Protein AF-A0A7Y2JPH5-F1 (afdb_monomer)

Mean predicted aligned error: 3.46 Å

Secondary structure (DSSP, 8-state):
---SS-SS-EEHHHHHHHHHTTS-TTTSGGGTTHHHHHHHHHHHHHHTTSEEEE--SS-EEEE-

Radius of gyration: 11.67 Å; Cα contacts (8 Å, |Δi|>4): 71; chains: 1; bounding box: 28×23×31 Å

Nearest PDB structures (foldseek):
  4esf-assembly1_A-2  TM=6.860E-01  e=3.760E-02  Bacillus cereus ATCC 10987
  3irq-assembly1_D  TM=7.339E-01  e=8.834E-02  Homo sapiens
  3cdh-assembly1_B  TM=7.947E-01  e=2.527E-01  Ruegeria pomeroyi DSS-3
  5zuo-assembly1_C  TM=6.930E-01  e=1.596E-01  Homo sapiens
  6d57-assembly1_A  TM=7.443E-01  e=4.003E-01  Campylobacter jejuni

Structure (mmCIF, N/CA/C/O backbone):
data_AF-A0A7Y2JPH5-F1
#
_entry.id   AF-A0A7Y2JPH5-F1
#
loop_
_atom_site.group_PDB
_atom_site.id
_atom_site.type_symbol
_atom_site.label_atom_id
_atom_site.label_alt_id
_atom_site.label_comp_id
_atom_site.label_asym_id
_atom_site.label_entity_id
_atom_site.label_seq_id
_atom_site.pdbx_PDB_ins_code
_atom_site.Cartn_x
_atom_site.Cartn_y
_atom_site.Cartn_z
_atom_site.occupancy
_atom_site.B_iso_or_equiv
_atom_site.auth_seq_id
_atom_site.auth_comp_id
_atom_site.auth_asym_id
_atom_site.auth_atom_id
_atom_site.pdbx_PDB_model_num
ATOM 1 N N . MET A 1 1 ? -2.764 -14.757 -3.782 1.00 45.88 1 MET A N 1
ATOM 2 C CA . MET A 1 1 ? -3.071 -13.530 -4.553 1.00 45.88 1 MET A CA 1
ATOM 3 C C . MET A 1 1 ? -2.557 -12.340 -3.759 1.00 45.88 1 MET A C 1
ATOM 5 O O . MET A 1 1 ? -2.604 -12.428 -2.541 1.00 45.88 1 MET A O 1
ATOM 9 N N . LEU A 1 2 ? -1.921 -11.371 -4.432 1.00 54.19 2 LEU A N 1
ATOM 10 C CA . LEU A 1 2 ? -0.801 -10.549 -3.928 1.00 54.19 2 LEU A CA 1
ATOM 11 C C . LEU A 1 2 ? -0.910 -10.099 -2.455 1.00 54.19 2 LEU A C 1
ATOM 13 O O . LEU A 1 2 ? -1.739 -9.267 -2.103 1.00 54.19 2 LEU A O 1
ATOM 17 N N . LYS A 1 3 ? -0.007 -10.635 -1.620 1.00 72.50 3 LYS A N 1
ATOM 18 C CA . LYS A 1 3 ? 0.126 -10.378 -0.174 1.00 72.50 3 LYS A CA 1
ATOM 19 C C . LYS A 1 3 ? 0.928 -9.092 0.107 1.00 72.50 3 LYS A C 1
ATOM 21 O O . LYS A 1 3 ? 1.913 -9.137 0.831 1.00 72.50 3 LYS A O 1
ATOM 26 N N . VAL A 1 4 ? 0.573 -7.974 -0.527 1.00 86.81 4 VAL A N 1
ATOM 27 C CA . VAL A 1 4 ? 1.291 -6.696 -0.316 1.00 86.81 4 VAL A CA 1
ATOM 28 C C . VAL A 1 4 ? 0.844 -6.017 0.978 1.00 86.81 4 VAL A C 1
ATOM 30 O O . VAL A 1 4 ? 1.667 -5.438 1.677 1.00 86.81 4 VAL A O 1
ATOM 33 N N . VAL A 1 5 ? -0.448 -6.104 1.305 1.00 89.69 5 VAL A N 1
ATOM 34 C CA . VAL A 1 5 ? -1.019 -5.548 2.538 1.00 89.69 5 VAL A CA 1
ATOM 35 C C . VAL A 1 5 ? -1.538 -6.688 3.408 1.00 89.69 5 VAL A C 1
ATOM 37 O O . VAL A 1 5 ? -2.205 -7.592 2.901 1.00 89.69 5 VAL A O 1
ATOM 40 N N . SER A 1 6 ? -1.212 -6.655 4.699 1.00 90.75 6 SER A N 1
ATOM 41 C CA . SER A 1 6 ? -1.682 -7.614 5.704 1.00 90.75 6 SER A CA 1
ATOM 42 C C . SER A 1 6 ? -2.951 -7.147 6.425 1.00 90.75 6 SER A C 1
ATOM 44 O O . SER A 1 6 ? -3.397 -6.010 6.285 1.00 90.75 6 SER A O 1
ATOM 46 N N . ASP A 1 7 ? -3.516 -8.031 7.240 1.00 91.75 7 ASP A N 1
ATOM 47 C CA . ASP A 1 7 ? -4.499 -7.715 8.284 1.00 91.75 7 ASP A CA 1
ATOM 48 C C . ASP A 1 7 ? -3.900 -6.851 9.414 1.00 91.75 7 ASP A C 1
ATOM 50 O O . ASP A 1 7 ? -4.596 -6.042 10.026 1.00 91.75 7 ASP A O 1
ATOM 54 N N . ALA A 1 8 ? -2.590 -6.952 9.655 1.00 93.88 8 ALA A N 1
ATOM 55 C CA . ALA A 1 8 ? -1.865 -6.021 10.514 1.00 93.88 8 ALA A CA 1
ATOM 56 C C . ALA A 1 8 ? -1.674 -4.645 9.828 1.00 93.88 8 ALA A C 1
ATOM 58 O O . ALA A 1 8 ? -1.339 -4.608 8.640 1.00 93.88 8 ALA A O 1
ATOM 59 N N . PRO A 1 9 ? -1.829 -3.510 10.548 1.00 96.00 9 PRO A N 1
ATOM 60 C CA . PRO A 1 9 ? -1.649 -2.177 9.974 1.00 96.00 9 PRO A CA 1
ATOM 61 C C . PRO A 1 9 ? -0.215 -1.897 9.501 1.00 96.00 9 PRO A C 1
ATOM 63 O O . PRO A 1 9 ? 0.717 -1.884 10.303 1.00 96.00 9 PRO A O 1
ATOM 66 N N . MET A 1 10 ? -0.068 -1.554 8.223 1.00 96.06 10 MET A N 1
ATOM 67 C CA . MET A 1 10 ? 1.189 -1.180 7.569 1.00 96.06 10 MET A CA 1
ATOM 68 C C . MET A 1 10 ? 1.188 0.299 7.173 1.00 96.06 10 MET A C 1
ATOM 70 O O . MET A 1 10 ? 0.163 0.859 6.790 1.00 96.06 10 MET A O 1
ATOM 74 N N . SER A 1 11 ? 2.340 0.954 7.237 1.00 95.44 11 SER A N 1
ATOM 75 C CA . SER A 1 11 ? 2.558 2.299 6.704 1.00 95.44 11 SER A CA 1
ATOM 76 C C . SER A 1 11 ? 2.642 2.303 5.174 1.00 95.44 11 SER A C 1
ATOM 78 O O . SER A 1 11 ? 2.933 1.293 4.537 1.00 95.44 11 SER A O 1
ATOM 80 N N . ALA A 1 12 ? 2.462 3.477 4.564 1.00 92.19 12 ALA A N 1
ATOM 81 C CA . ALA A 1 12 ? 2.602 3.635 3.113 1.00 92.19 12 ALA A CA 1
ATOM 82 C C . ALA A 1 12 ? 4.006 3.252 2.599 1.00 92.19 12 ALA A C 1
ATOM 84 O O . ALA A 1 12 ? 4.140 2.795 1.466 1.00 92.19 12 ALA A O 1
ATOM 85 N N . ALA A 1 13 ? 5.047 3.436 3.420 1.00 92.00 13 ALA A N 1
ATOM 86 C CA . ALA A 1 13 ? 6.414 3.057 3.071 1.00 92.00 13 ALA A CA 1
ATOM 87 C C . ALA A 1 13 ? 6.568 1.531 2.989 1.00 92.00 13 ALA A C 1
ATOM 89 O O . ALA A 1 13 ? 7.047 1.033 1.975 1.00 92.00 13 ALA A O 1
ATOM 90 N N . GLU A 1 14 ? 6.078 0.807 4.000 1.00 93.25 14 GLU A N 1
ATOM 91 C CA . GLU A 1 14 ? 6.103 -0.663 4.038 1.00 93.25 14 GLU A CA 1
ATOM 92 C C . GLU A 1 14 ? 5.302 -1.263 2.872 1.00 93.25 14 GLU A C 1
ATOM 94 O O . GLU A 1 14 ? 5.768 -2.178 2.199 1.00 93.25 14 GLU A O 1
ATOM 99 N N . ILE A 1 15 ? 4.128 -0.695 2.566 1.00 92.38 15 ILE A N 1
ATOM 100 C CA . ILE A 1 15 ? 3.299 -1.123 1.427 1.00 92.38 15 ILE A CA 1
ATOM 101 C C . ILE A 1 15 ? 4.030 -0.897 0.100 1.00 92.38 15 ILE A C 1
ATOM 103 O O . ILE A 1 15 ? 4.017 -1.766 -0.770 1.00 92.38 15 ILE A O 1
ATOM 107 N N . LYS A 1 16 ? 4.679 0.261 -0.076 1.00 89.06 16 LYS A N 1
ATOM 108 C CA . LYS A 1 16 ? 5.430 0.571 -1.299 1.00 89.06 16 LYS A CA 1
ATOM 109 C C . LYS A 1 16 ? 6.613 -0.381 -1.484 1.00 89.06 16 LYS A C 1
ATOM 111 O O . LYS A 1 16 ? 6.839 -0.854 -2.597 1.00 89.06 16 LYS A O 1
ATOM 116 N N . GLU A 1 17 ? 7.370 -0.648 -0.426 1.00 89.75 17 GLU A N 1
ATOM 117 C CA . GLU A 1 17 ? 8.513 -1.566 -0.460 1.00 89.75 17 GLU A CA 1
ATOM 118 C C . GLU A 1 17 ? 8.068 -2.988 -0.825 1.00 89.75 17 GLU A C 1
ATOM 120 O O . GLU A 1 17 ? 8.594 -3.579 -1.771 1.00 89.75 17 GLU A O 1
ATOM 125 N N . ALA A 1 18 ? 7.016 -3.485 -0.167 1.00 90.38 18 ALA A N 1
ATOM 126 C CA . ALA A 1 18 ? 6.421 -4.779 -0.480 1.00 90.38 18 ALA A CA 1
ATOM 127 C C . ALA A 1 18 ? 5.905 -4.842 -1.928 1.00 90.38 18 ALA A C 1
ATOM 129 O O . ALA A 1 18 ? 6.144 -5.823 -2.630 1.00 90.38 18 ALA A O 1
ATOM 130 N N . ALA A 1 19 ? 5.247 -3.783 -2.412 1.00 89.38 19 ALA A N 1
ATOM 131 C CA . ALA A 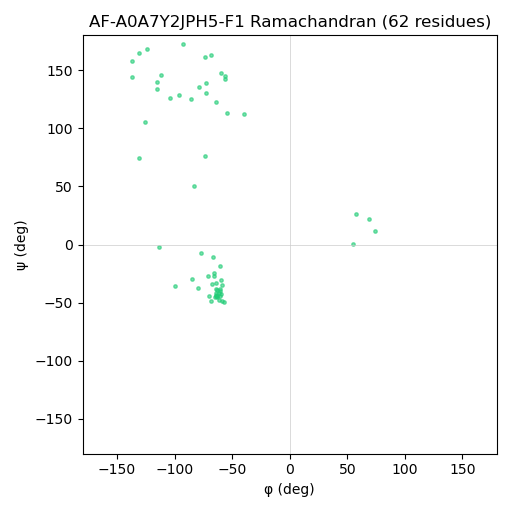1 19 ? 4.764 -3.711 -3.789 1.00 89.38 19 ALA A CA 1
ATOM 132 C C . ALA A 1 19 ? 5.910 -3.742 -4.808 1.00 89.38 19 ALA A C 1
ATOM 134 O O . ALA A 1 19 ? 5.782 -4.404 -5.834 1.00 89.38 19 ALA A O 1
ATOM 135 N N . SER A 1 20 ? 7.027 -3.063 -4.517 1.00 86.69 20 SER A N 1
ATOM 136 C CA . SER A 1 20 ? 8.157 -2.888 -5.443 1.00 86.69 20 SER A CA 1
ATOM 137 C C . SER A 1 20 ? 8.752 -4.220 -5.902 1.00 86.69 20 SER A C 1
ATOM 139 O O . SER A 1 20 ? 9.100 -4.356 -7.068 1.00 86.69 20 SER A O 1
ATOM 141 N N . SER A 1 21 ? 8.769 -5.231 -5.027 1.00 87.12 21 SER A N 1
ATOM 142 C CA . SER A 1 21 ? 9.256 -6.588 -5.342 1.00 87.12 21 SER A CA 1
ATOM 143 C C . SER A 1 21 ? 8.389 -7.348 -6.357 1.00 87.12 21 SER A C 1
ATOM 145 O O . SER A 1 21 ? 8.769 -8.419 -6.825 1.00 87.12 21 SER A O 1
ATOM 147 N N . HIS A 1 22 ? 7.202 -6.829 -6.671 1.00 87.25 22 HIS A N 1
ATOM 148 C CA . HIS A 1 22 ? 6.252 -7.430 -7.604 1.00 87.25 22 HIS A CA 1
ATOM 149 C C . HIS A 1 22 ? 6.044 -6.592 -8.864 1.00 87.25 22 HIS A C 1
ATOM 151 O O . HIS A 1 22 ? 5.265 -6.990 -9.732 1.00 87.25 22 HIS A O 1
ATOM 157 N N . LEU A 1 23 ? 6.685 -5.425 -8.952 1.00 88.69 23 LEU A N 1
ATOM 158 C CA . LEU A 1 23 ? 6.529 -4.555 -10.103 1.00 88.69 23 LEU A CA 1
ATOM 159 C C . LEU A 1 23 ? 7.3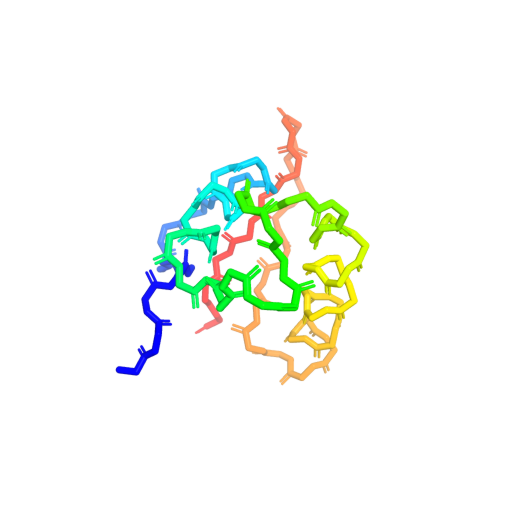83 -5.061 -11.263 1.00 88.69 23 LEU A C 1
ATOM 161 O O . LEU A 1 23 ? 8.536 -5.435 -11.057 1.00 88.69 23 LEU A O 1
ATOM 165 N N . PRO A 1 24 ? 6.829 -5.085 -12.480 1.00 90.81 24 PRO A N 1
ATOM 166 C CA . PRO A 1 24 ? 7.589 -5.487 -13.645 1.00 90.81 24 PRO A CA 1
ATOM 167 C C . PRO A 1 24 ? 8.585 -4.374 -14.017 1.00 90.81 24 PRO A C 1
ATOM 169 O O . PRO A 1 24 ? 8.227 -3.195 -14.096 1.00 90.81 24 PRO A O 1
ATOM 172 N N . ASP A 1 25 ? 9.847 -4.761 -14.205 1.00 89.75 25 ASP A N 1
ATOM 173 C CA . ASP A 1 25 ? 10.976 -3.841 -14.414 1.00 89.75 25 ASP A CA 1
ATOM 174 C C . ASP A 1 25 ? 10.882 -3.040 -15.724 1.00 89.75 25 ASP A C 1
ATOM 176 O O . ASP A 1 25 ? 11.452 -1.958 -15.827 1.00 89.75 25 ASP A O 1
ATOM 180 N N . ASP A 1 26 ? 10.162 -3.537 -16.728 1.00 93.06 26 ASP A N 1
ATOM 181 C CA . ASP A 1 26 ? 9.931 -2.839 -17.998 1.00 93.06 26 ASP A CA 1
ATOM 182 C C . ASP A 1 26 ? 8.991 -1.628 -17.851 1.00 93.06 26 ASP A C 1
ATOM 184 O O . ASP A 1 26 ? 9.102 -0.667 -18.61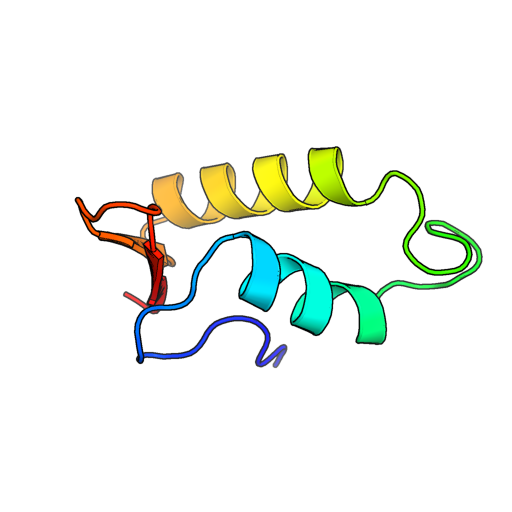3 1.00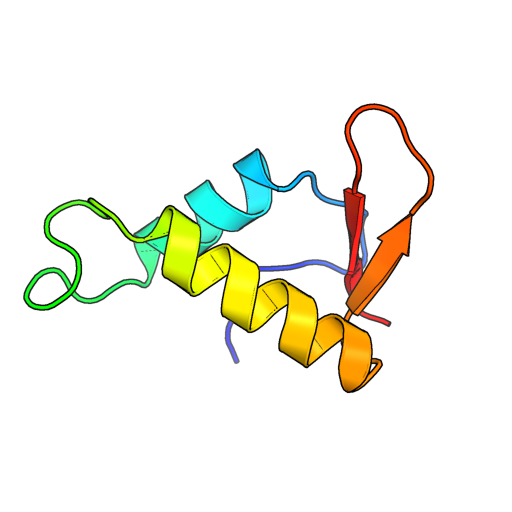 93.06 26 ASP A O 1
ATOM 188 N N . LEU A 1 27 ? 8.098 -1.647 -16.854 1.00 89.62 27 LEU A N 1
ATOM 189 C CA . LEU A 1 27 ? 7.186 -0.542 -16.534 1.00 89.62 27 LEU A CA 1
ATOM 190 C C . LEU A 1 27 ? 7.682 0.313 -15.365 1.00 89.62 27 LEU A C 1
ATOM 192 O O . LEU A 1 27 ? 7.485 1.529 -15.360 1.00 89.62 27 LEU A O 1
ATOM 196 N N . PHE A 1 28 ? 8.321 -0.315 -14.377 1.00 89.88 28 PHE A N 1
ATOM 197 C CA . PHE A 1 28 ? 8.851 0.340 -13.184 1.00 89.88 28 PHE A CA 1
ATOM 198 C C . PHE A 1 28 ? 10.302 -0.091 -12.947 1.00 89.88 28 PHE A C 1
ATOM 200 O O . PHE A 1 28 ? 10.548 -0.860 -12.018 1.00 89.88 28 PHE A O 1
ATOM 207 N N . PRO A 1 29 ? 11.276 0.400 -13.736 1.00 89.81 29 PRO A N 1
ATOM 208 C CA . PRO A 1 29 ? 12.673 -0.009 -13.597 1.00 89.81 29 PRO A CA 1
ATOM 209 C C . PRO A 1 29 ? 13.171 0.197 -12.163 1.00 89.81 29 PRO A C 1
ATOM 211 O O . PRO A 1 29 ? 13.224 1.335 -11.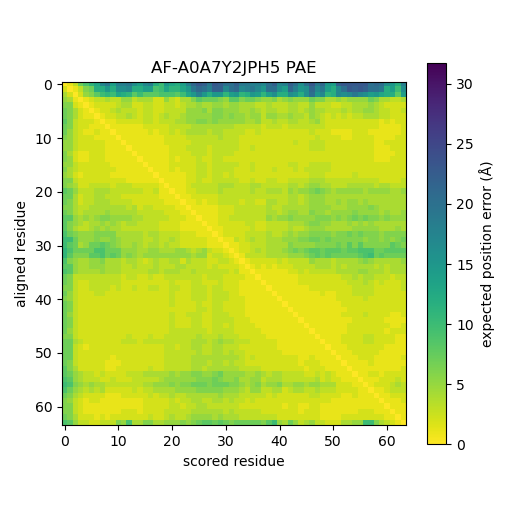680 1.00 89.81 29 PRO A O 1
ATOM 214 N N . GLY A 1 30 ? 13.470 -0.895 -11.450 1.00 83.81 30 GLY A N 1
ATOM 215 C CA . GLY A 1 30 ? 13.866 -0.844 -10.038 1.00 83.81 30 GLY A CA 1
ATOM 216 C C . GLY A 1 30 ? 12.829 -0.182 -9.118 1.00 83.81 30 GLY A C 1
ATOM 217 O O . GLY A 1 30 ? 13.187 0.425 -8.108 1.00 83.81 30 GLY A O 1
ATOM 218 N N . GLY A 1 31 ? 11.546 -0.214 -9.486 1.00 83.75 31 GLY A N 1
ATOM 219 C CA . GLY A 1 31 ? 10.456 0.430 -8.753 1.00 83.75 31 GLY A CA 1
ATOM 220 C C . GLY A 1 31 ? 10.410 1.959 -8.880 1.00 83.75 31 GLY A C 1
ATOM 221 O O . GLY A 1 31 ? 9.662 2.607 -8.134 1.00 83.75 31 GLY A O 1
ATOM 222 N N . ALA A 1 32 ? 11.179 2.563 -9.794 1.00 83.88 32 ALA A N 1
ATOM 223 C CA . ALA A 1 32 ? 11.151 4.003 -10.040 1.00 83.88 32 ALA A CA 1
ATOM 224 C C . ALA A 1 32 ? 9.731 4.485 -10.384 1.00 83.88 32 ALA A C 1
ATOM 226 O O . ALA A 1 32 ? 8.946 3.753 -10.978 1.00 83.88 32 ALA A O 1
ATOM 227 N N . THR A 1 33 ? 9.389 5.704 -9.942 1.00 85.00 33 THR A N 1
ATOM 228 C CA . THR A 1 33 ? 8.099 6.403 -10.174 1.00 85.00 33 THR A CA 1
ATOM 229 C C . THR A 1 33 ? 6.808 5.667 -9.757 1.00 85.00 33 THR A C 1
ATOM 231 O O . THR A 1 33 ? 5.729 6.261 -9.794 1.00 85.00 33 THR A O 1
ATOM 234 N N . SER A 1 34 ? 6.904 4.452 -9.208 1.00 88.94 34 SER A N 1
ATOM 235 C CA . SER A 1 34 ? 5.784 3.628 -8.723 1.00 88.94 34 SER A CA 1
ATOM 236 C C . SER A 1 34 ? 4.952 4.264 -7.604 1.00 88.94 34 SER A C 1
ATOM 238 O O . SER A 1 34 ? 3.816 3.862 -7.372 1.00 88.94 34 SER A O 1
ATOM 240 N N . GLY A 1 35 ? 5.480 5.281 -6.912 1.00 87.94 35 GLY A N 1
ATOM 241 C CA . GLY A 1 35 ? 4.810 5.912 -5.770 1.00 87.94 35 GLY A CA 1
ATOM 242 C C . GLY A 1 35 ? 3.455 6.542 -6.110 1.00 87.94 35 GLY A C 1
ATOM 243 O O . GLY A 1 35 ? 2.515 6.425 -5.325 1.00 87.94 35 GLY A O 1
ATOM 244 N N . TRP A 1 36 ? 3.326 7.174 -7.283 1.00 88.62 36 TRP A N 1
ATOM 245 C CA . TRP A 1 36 ? 2.048 7.747 -7.726 1.00 88.62 36 TRP A CA 1
ATOM 246 C C . TRP A 1 36 ? 1.029 6.667 -8.068 1.00 88.62 36 TRP A C 1
ATOM 248 O O . TRP A 1 36 ? -0.116 6.741 -7.628 1.00 88.62 36 TRP A O 1
ATOM 258 N N . TRP A 1 37 ? 1.467 5.637 -8.791 1.00 90.81 37 TRP A N 1
ATOM 259 C CA . TRP A 1 37 ? 0.639 4.479 -9.102 1.00 90.81 37 TRP A CA 1
ATOM 260 C C . TRP A 1 37 ? 0.152 3.781 -7.821 1.00 90.81 37 TRP A C 1
ATOM 262 O O . TRP A 1 37 ? -1.051 3.583 -7.655 1.00 90.81 37 TRP A O 1
ATOM 272 N N . ALA A 1 38 ? 1.053 3.512 -6.871 1.00 90.88 38 ALA A N 1
ATOM 273 C CA . ALA A 1 38 ? 0.732 2.845 -5.611 1.00 90.88 38 ALA A CA 1
ATOM 274 C C . ALA A 1 38 ? -0.297 3.638 -4.790 1.00 90.88 38 ALA A C 1
ATOM 276 O O . ALA A 1 38 ? -1.231 3.058 -4.241 1.00 90.88 38 ALA A O 1
ATOM 277 N N . LYS A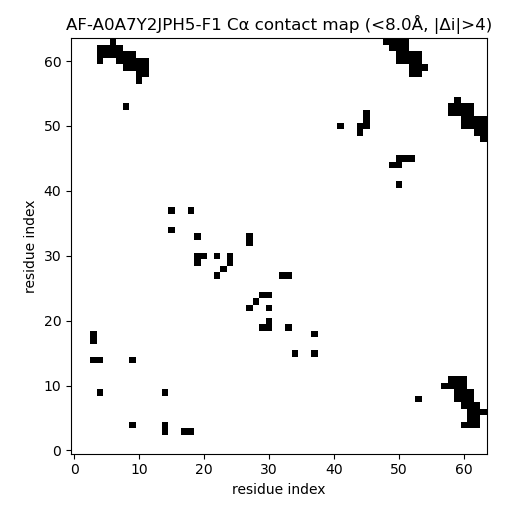 1 39 ? -0.183 4.972 -4.762 1.00 91.56 39 LYS A N 1
ATOM 278 C CA . LYS A 1 39 ? -1.160 5.843 -4.097 1.00 91.56 39 LYS A CA 1
ATOM 279 C C . LYS A 1 39 ? -2.541 5.777 -4.754 1.00 91.56 39 LYS A C 1
ATOM 281 O O . LYS A 1 39 ? -3.541 5.738 -4.043 1.00 91.56 39 LYS A O 1
ATOM 286 N N . CYS A 1 40 ? -2.615 5.757 -6.085 1.00 94.50 40 CYS A N 1
ATOM 287 C CA . CYS A 1 40 ? -3.889 5.615 -6.794 1.00 94.50 40 CYS A CA 1
ATOM 288 C C . CYS A 1 40 ? -4.552 4.265 -6.493 1.00 94.50 40 CYS A C 1
ATOM 290 O O . CYS A 1 40 ? -5.737 4.236 -6.171 1.00 94.50 40 CYS A O 1
ATOM 292 N N . VAL A 1 41 ? -3.782 3.170 -6.529 1.00 93.50 41 VAL A N 1
ATOM 293 C CA . VAL A 1 41 ? -4.274 1.828 -6.174 1.00 93.50 41 VAL A CA 1
ATOM 294 C C . VAL A 1 41 ? -4.762 1.794 -4.727 1.00 93.50 41 VAL A C 1
ATOM 296 O O . VAL A 1 41 ? -5.849 1.294 -4.461 1.00 93.50 41 VAL A O 1
ATOM 299 N N . GLN A 1 42 ? -4.009 2.377 -3.793 1.00 93.69 42 GLN A N 1
ATOM 300 C CA . GLN A 1 42 ? -4.412 2.469 -2.391 1.00 93.69 42 GLN A CA 1
ATOM 301 C C . GLN A 1 42 ? -5.764 3.187 -2.235 1.00 93.69 42 GLN A C 1
ATOM 303 O O . GLN A 1 42 ? -6.654 2.660 -1.578 1.00 93.69 42 GLN A O 1
ATOM 308 N N . LEU A 1 43 ? -5.943 4.358 -2.857 1.00 95.94 43 LEU A N 1
ATOM 309 C CA . LEU A 1 43 ? -7.191 5.128 -2.771 1.00 95.94 43 LEU A CA 1
ATOM 310 C C . LEU A 1 43 ? -8.388 4.392 -3.392 1.00 95.94 43 LEU A C 1
ATOM 312 O O . LEU A 1 43 ? -9.485 4.452 -2.842 1.00 95.94 43 LEU A O 1
ATOM 316 N N . ASP A 1 44 ? -8.182 3.688 -4.505 1.00 97.19 44 ASP A N 1
ATOM 317 C CA . ASP A 1 44 ? -9.208 2.843 -5.127 1.00 97.19 44 ASP A CA 1
ATOM 318 C C . ASP A 1 44 ? -9.606 1.669 -4.216 1.00 97.19 44 ASP A C 1
ATOM 320 O O . ASP A 1 44 ? -10.793 1.408 -4.026 1.00 97.19 44 ASP A O 1
ATOM 324 N N . LEU A 1 45 ? -8.636 1.002 -3.582 1.00 95.56 45 LEU A N 1
ATOM 325 C CA . LEU A 1 45 ? -8.904 -0.090 -2.640 1.00 95.56 45 LEU A CA 1
ATOM 326 C C . LEU A 1 45 ? -9.594 0.390 -1.357 1.00 95.56 45 LEU A C 1
ATOM 328 O O . LEU A 1 45 ? -10.434 -0.329 -0.818 1.00 95.56 45 LEU A O 1
ATOM 332 N N . GLU A 1 46 ? -9.286 1.598 -0.886 1.00 95.81 46 GLU A N 1
ATOM 333 C CA . GLU A 1 46 ? -10.029 2.240 0.204 1.00 95.81 46 GLU A CA 1
ATOM 334 C C . GLU A 1 46 ? -11.479 2.533 -0.209 1.00 95.81 46 GLU A C 1
ATOM 336 O O . GLU A 1 46 ? -12.407 2.211 0.529 1.00 95.81 46 GLU A O 1
ATOM 341 N N . ALA A 1 47 ? -11.698 3.081 -1.410 1.00 97.31 47 ALA A N 1
ATOM 342 C CA . ALA A 1 47 ? -13.040 3.358 -1.927 1.00 97.31 47 ALA A CA 1
ATOM 343 C C . ALA A 1 47 ? -13.871 2.079 -2.135 1.00 97.31 47 ALA A C 1
ATOM 345 O O . ALA A 1 47 ? -15.084 2.088 -1.932 1.00 97.31 47 ALA A O 1
ATOM 346 N N . LYS A 1 48 ? -13.219 0.971 -2.502 1.00 97.19 48 LYS A N 1
ATOM 347 C CA . LYS A 1 48 ? -13.832 -0.362 -2.622 1.00 97.19 48 LYS A CA 1
ATOM 348 C C . LYS A 1 48 ? -14.056 -1.059 -1.277 1.00 97.19 48 LYS A C 1
ATOM 350 O O . LYS A 1 48 ? -14.655 -2.130 -1.264 1.00 97.19 48 LYS A O 1
ATOM 355 N N . GLY A 1 49 ? -13.564 -0.499 -0.171 1.00 95.81 49 GLY A N 1
ATOM 356 C CA . GLY A 1 49 ? -13.648 -1.121 1.151 1.00 95.81 49 GLY A CA 1
ATOM 357 C C . GLY A 1 49 ? -12.781 -2.373 1.304 1.00 95.81 49 GLY A C 1
ATOM 358 O O . GLY A 1 49 ? -13.072 -3.201 2.154 1.00 95.81 49 GLY A O 1
ATOM 359 N N . VAL A 1 50 ? -11.737 -2.533 0.483 1.00 96.19 50 VAL A N 1
ATOM 360 C CA . VAL A 1 50 ? -10.758 -3.631 0.602 1.00 96.19 50 VAL A CA 1
ATOM 361 C C . VAL A 1 50 ? -9.654 -3.275 1.599 1.00 96.19 50 VAL A C 1
ATOM 363 O O . VAL A 1 50 ? -9.093 -4.159 2.242 1.00 96.19 50 VAL A O 1
ATOM 366 N N . LEU A 1 51 ? -9.338 -1.982 1.727 1.00 95.25 51 LEU A N 1
ATOM 367 C CA . LEU A 1 51 ? -8.404 -1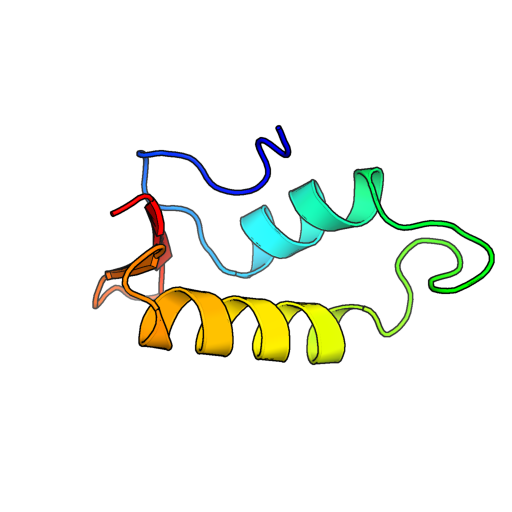.461 2.722 1.00 95.25 51 LEU A CA 1
ATOM 368 C C . LEU A 1 51 ? -9.110 -0.552 3.722 1.00 95.25 51 LEU A C 1
ATOM 370 O O . LEU A 1 51 ? -9.908 0.305 3.345 1.00 95.25 51 LEU A O 1
ATOM 374 N N . VAL A 1 52 ? -8.722 -0.677 4.988 1.00 96.12 52 VAL A N 1
ATOM 375 C CA . VAL A 1 52 ? -9.136 0.219 6.071 1.00 96.12 52 VAL A CA 1
ATOM 376 C C . VAL A 1 52 ? -7.990 1.162 6.404 1.00 96.12 52 VAL A C 1
ATOM 378 O O . VAL A 1 52 ? -6.878 0.724 6.699 1.00 96.12 52 VAL A O 1
ATOM 381 N N . ARG A 1 53 ? -8.262 2.471 6.380 1.00 97.12 53 ARG A N 1
ATOM 382 C CA . ARG A 1 53 ? -7.320 3.509 6.815 1.00 97.12 53 ARG A CA 1
ATOM 383 C C . ARG A 1 53 ? -7.426 3.732 8.320 1.00 97.12 53 ARG A C 1
ATOM 385 O O . ARG A 1 53 ? -8.477 4.111 8.831 1.00 97.12 53 ARG A O 1
ATOM 392 N N . HIS A 1 54 ? -6.297 3.621 9.006 1.00 97.12 54 HIS A N 1
ATOM 393 C CA . HIS A 1 54 ? -6.168 3.877 10.439 1.00 97.12 54 HIS A CA 1
ATOM 394 C C . HIS A 1 54 ? -5.673 5.302 10.693 1.00 97.12 54 HIS A C 1
ATOM 396 O O . HIS A 1 54 ? -4.636 5.714 10.161 1.00 97.12 54 HIS A O 1
ATOM 402 N N . GLN A 1 55 ? -6.375 6.055 11.545 1.00 96.06 55 GLN A N 1
ATOM 403 C CA . GLN A 1 55 ? -6.005 7.425 11.927 1.00 96.06 55 GLN A CA 1
ATOM 404 C C . GLN A 1 55 ? -4.802 7.438 12.888 1.00 96.06 55 GLN A C 1
ATOM 406 O O . GLN A 1 55 ? -4.932 7.633 14.092 1.00 96.06 55 GLN A O 1
ATOM 411 N N . THR A 1 56 ? -3.611 7.213 12.338 1.00 96.50 56 THR A N 1
ATOM 412 C CA . THR A 1 56 ? -2.332 7.129 13.060 1.00 96.50 56 THR A CA 1
ATOM 413 C C . THR A 1 56 ? -1.314 8.126 12.495 1.00 96.50 56 THR A C 1
ATOM 415 O O . THR A 1 56 ? -1.538 8.748 11.453 1.00 96.50 56 THR A O 1
ATOM 418 N N . LYS A 1 57 ? -0.198 8.329 13.206 1.00 93.62 57 LYS A N 1
ATOM 419 C CA . LYS A 1 57 ? 0.934 9.152 12.753 1.00 93.62 57 LYS A CA 1
ATOM 420 C C . LYS A 1 57 ? 2.214 8.306 12.818 1.00 93.62 57 LYS A C 1
ATOM 422 O O . LYS A 1 57 ? 2.696 8.080 13.926 1.00 93.62 57 LYS A O 1
ATOM 427 N N . PRO A 1 58 ? 2.763 7.838 11.679 1.00 93.06 58 PRO A N 1
ATOM 428 C CA . PRO A 1 58 ? 2.268 8.002 10.303 1.00 93.06 58 PRO A CA 1
ATOM 429 C C . PRO A 1 58 ? 0.959 7.238 10.048 1.00 93.06 58 PRO A C 1
ATOM 431 O O . PRO A 1 58 ? 0.626 6.343 10.816 1.00 93.06 58 PRO A O 1
ATOM 434 N N . LEU A 1 59 ? 0.243 7.582 8.970 1.00 96.38 59 LEU A N 1
ATOM 435 C CA . LEU A 1 59 ? -0.961 6.856 8.541 1.00 96.38 59 LEU A CA 1
ATOM 436 C C . LEU A 1 59 ? -0.643 5.388 8.230 1.00 96.38 59 LEU A C 1
ATOM 438 O O . LEU A 1 59 ? 0.446 5.075 7.734 1.00 96.38 59 LEU A O 1
ATOM 442 N N . ARG A 1 60 ? -1.620 4.512 8.488 1.00 97.19 60 ARG A N 1
ATOM 443 C CA . ARG A 1 60 ? -1.508 3.066 8.274 1.00 97.19 60 ARG A CA 1
ATOM 444 C C . ARG A 1 60 ? -2.757 2.470 7.632 1.00 97.19 60 ARG A C 1
ATOM 446 O O . ARG A 1 60 ? -3.840 3.041 7.751 1.00 97.19 60 ARG A O 1
ATOM 453 N N . TRP A 1 61 ? -2.595 1.309 7.002 1.00 96.69 61 TRP A N 1
ATOM 454 C CA . TRP A 1 61 ? -3.644 0.554 6.321 1.00 96.69 61 TRP A CA 1
ATOM 455 C C . TRP A 1 61 ? -3.550 -0.935 6.630 1.00 96.69 61 TRP A C 1
ATOM 457 O O . TRP A 1 61 ? -2.452 -1.472 6.742 1.00 96.69 61 TRP A O 1
ATOM 467 N N . SER A 1 62 ? -4.697 -1.593 6.733 1.00 96.06 62 SER A N 1
ATOM 468 C CA . SER A 1 62 ? -4.813 -3.053 6.776 1.00 96.06 62 SER A CA 1
ATOM 469 C C . SER A 1 62 ? -5.878 -3.514 5.787 1.00 96.06 62 SER A C 1
ATOM 471 O O . SER A 1 62 ? -6.689 -2.702 5.332 1.00 96.06 62 SER A 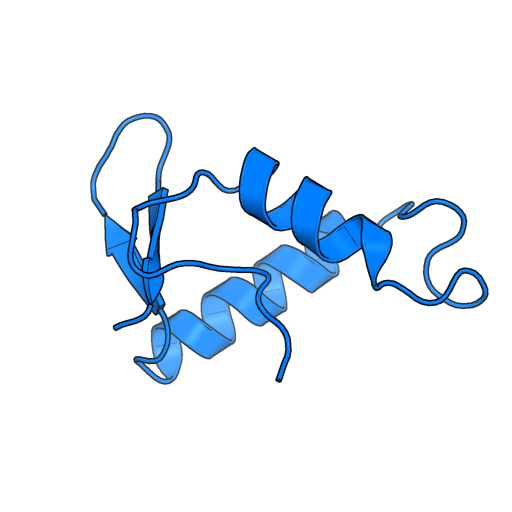O 1
ATOM 473 N N . LEU A 1 63 ? -5.900 -4.80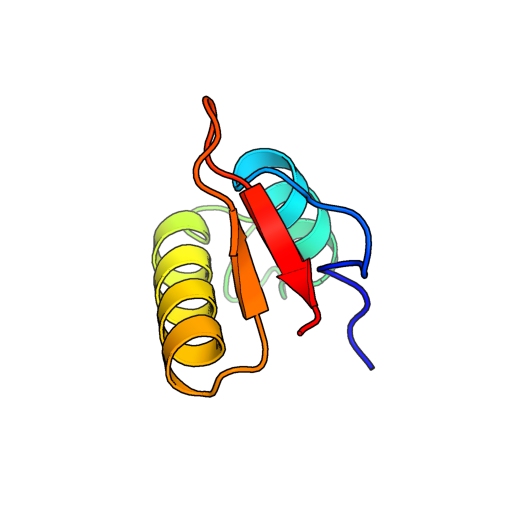9 5.480 1.00 94.00 63 LEU A N 1
ATOM 474 C CA . LEU A 1 63 ? -7.067 -5.432 4.859 1.00 94.00 63 LEU A CA 1
ATOM 475 C C . LEU A 1 63 ? -8.313 -5.197 5.733 1.00 94.00 63 LEU A C 1
ATOM 477 O O . LEU A 1 63 ? -8.203 -5.141 6.964 1.00 94.00 63 LEU A O 1
ATOM 481 N N . ALA A 1 64 ? -9.450 -4.978 5.070 1.00 87.56 64 ALA A N 1
ATOM 482 C CA . ALA A 1 64 ? -10.764 -4.838 5.696 1.00 87.56 64 ALA A CA 1
ATOM 483 C C . ALA A 1 64 ? -11.303 -6.164 6.243 1.00 87.56 64 ALA A C 1
ATOM 485 O O . ALA A 1 64 ? -10.976 -7.224 5.657 1.00 87.56 64 ALA A O 1
#

pLDDT: mean 90.54, std 8.57, range [45.88, 97.31]

Solvent-accessible surface area (backbone atoms only — not comparable to full-atom values): 3725 Å² total; per-residue (Å²): 128,87,82,47,66,44,74,60,75,37,38,68,66,57,38,50,56,50,42,39,82,71,51,57,51,93,82,20,57,91,39,48,82,41,67,62,58,52,50,52,53,50,53,51,32,39,74,69,56,52,33,41,79,45,100,50,90,74,50,28,34,17,47,96

Foldseek 3Di:
DQPLAAQDWDFLVSSLVSVQVVDDCVVQPSPPPCSVVSVVVVVVCVVVQQWDWDPDVVIIIHGD

Sequence (64 aa):
MLKVVSDAPMSAAEIKEAASSHLPDDLFPGGATSGWWAKCVQLDLEAKGVLVRHQTKPLRWSLA